Protein AF-A0A958G6L1-F1 (afdb_monomer)

Structure (mmCIF, N/CA/C/O backbone):
data_AF-A0A958G6L1-F1
#
_entry.id   AF-A0A958G6L1-F1
#
loop_
_atom_site.group_PDB
_atom_site.id
_atom_site.type_symbol
_atom_site.label_atom_id
_atom_site.label_alt_id
_atom_site.label_comp_id
_atom_site.label_asym_id
_atom_site.label_entity_id
_atom_site.label_seq_id
_atom_site.pdbx_PDB_ins_code
_atom_site.Cartn_x
_atom_site.Cartn_y
_atom_site.Cartn_z
_atom_site.occupancy
_atom_site.B_iso_or_equiv
_atom_site.auth_seq_id
_atom_site.auth_comp_id
_atom_site.auth_asym_id
_atom_site.auth_atom_id
_atom_site.pdbx_PDB_model_num
ATOM 1 N N . ALA A 1 1 ? -9.119 17.714 14.630 1.00 79.69 1 ALA A N 1
ATOM 2 C CA . ALA A 1 1 ? -9.009 16.245 14.576 1.00 79.69 1 ALA A CA 1
ATOM 3 C C . ALA A 1 1 ? -8.349 15.816 15.863 1.00 79.69 1 ALA A C 1
ATOM 5 O O . ALA A 1 1 ? -7.150 15.999 16.037 1.00 79.69 1 ALA A O 1
ATOM 6 N N . GLU A 1 2 ? -9.172 15.341 16.781 1.00 94.44 2 GLU A N 1
ATOM 7 C CA . GLU A 1 2 ? -8.821 15.117 18.180 1.00 94.44 2 GLU A CA 1
ATOM 8 C C . GLU A 1 2 ? -8.179 13.730 18.354 1.00 94.44 2 GLU A C 1
ATOM 10 O O . GLU A 1 2 ? -7.349 13.542 19.237 1.00 94.44 2 GLU A O 1
ATOM 15 N N . TYR A 1 3 ? -8.483 12.792 17.445 1.00 94.75 3 TYR A N 1
ATOM 16 C CA . TYR A 1 3 ? -7.857 11.473 17.344 1.00 94.75 3 TYR A CA 1
ATOM 17 C C . TYR A 1 3 ? -7.583 11.119 15.879 1.00 94.75 3 TYR A C 1
ATOM 19 O O . TYR A 1 3 ? -8.412 11.372 15.004 1.00 94.75 3 TYR A O 1
ATOM 27 N N . ILE A 1 4 ? -6.418 10.524 15.609 1.00 93.31 4 ILE A N 1
ATOM 28 C CA . ILE A 1 4 ? -6.004 10.087 14.271 1.00 93.31 4 ILE A CA 1
ATOM 29 C C . ILE A 1 4 ? -5.531 8.638 14.361 1.00 93.31 4 ILE A C 1
ATOM 31 O O . ILE A 1 4 ? -4.577 8.332 15.075 1.00 93.31 4 ILE A O 1
ATOM 35 N N . THR A 1 5 ? -6.164 7.750 13.596 1.00 95.38 5 THR 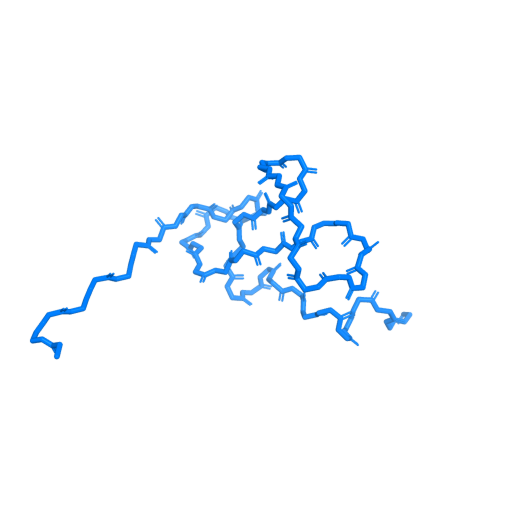A N 1
ATOM 36 C CA . THR A 1 5 ? -5.748 6.350 13.460 1.00 95.38 5 THR A CA 1
ATOM 37 C C . THR A 1 5 ? -5.406 6.070 12.005 1.00 95.38 5 THR A C 1
ATOM 39 O O . THR A 1 5 ? -6.236 6.257 11.119 1.00 95.38 5 THR A O 1
ATOM 42 N N . LYS A 1 6 ? -4.179 5.606 11.751 1.00 95.06 6 LYS A N 1
ATOM 43 C CA . LYS A 1 6 ? -3.735 5.170 10.424 1.00 95.06 6 LYS A CA 1
ATOM 44 C C . LYS A 1 6 ? -3.600 3.653 10.421 1.00 95.06 6 LYS A C 1
ATOM 46 O O . LYS A 1 6 ? -2.687 3.115 11.042 1.00 95.06 6 LYS A O 1
ATOM 51 N N . ILE A 1 7 ? -4.516 2.985 9.728 1.00 96.62 7 ILE A N 1
ATOM 52 C CA . ILE A 1 7 ? -4.472 1.532 9.560 1.00 96.62 7 ILE A CA 1
ATOM 53 C C . ILE A 1 7 ? -3.277 1.120 8.696 1.00 96.62 7 ILE A C 1
ATOM 55 O O . ILE A 1 7 ? -2.825 1.873 7.829 1.00 96.62 7 ILE A O 1
ATOM 59 N N . GLN A 1 8 ? -2.763 -0.077 8.959 1.00 97.38 8 GLN A N 1
ATOM 60 C CA . GLN A 1 8 ? -1.631 -0.667 8.252 1.00 97.38 8 GLN A CA 1
ATOM 61 C C . GLN A 1 8 ? -2.056 -1.992 7.623 1.00 97.38 8 GLN A C 1
ATOM 63 O O . GLN A 1 8 ? -2.870 -2.717 8.192 1.00 97.38 8 GLN A O 1
ATOM 68 N N . ALA A 1 9 ? -1.490 -2.296 6.459 1.00 97.69 9 ALA A N 1
ATOM 69 C CA . ALA A 1 9 ? -1.655 -3.576 5.774 1.00 97.69 9 ALA A CA 1
ATOM 70 C C . ALA A 1 9 ? -0.398 -4.450 5.955 1.00 97.69 9 ALA A C 1
ATOM 72 O O . ALA A 1 9 ? 0.510 -4.095 6.709 1.00 97.69 9 ALA A O 1
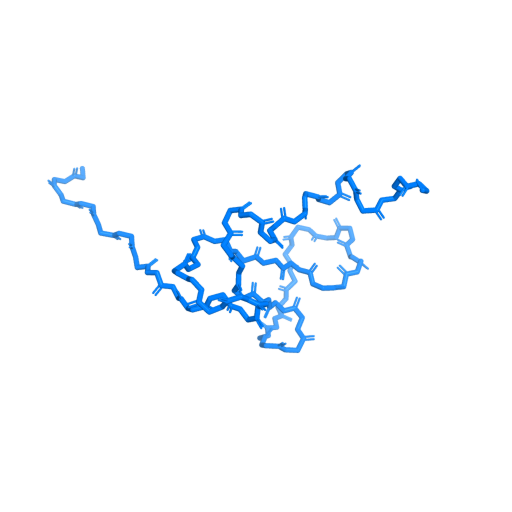ATOM 73 N N . ILE A 1 10 ? -0.320 -5.574 5.243 1.00 97.94 10 ILE A N 1
ATOM 74 C CA . ILE A 1 10 ? 0.871 -6.434 5.179 1.00 97.94 10 ILE A CA 1
ATOM 75 C C . ILE A 1 10 ? 1.575 -6.187 3.842 1.00 97.94 10 ILE A C 1
ATOM 77 O O . ILE A 1 10 ? 0.933 -6.173 2.795 1.00 97.94 10 ILE A O 1
ATOM 81 N N . CYS A 1 11 ? 2.891 -5.970 3.867 1.00 98.19 11 CYS A N 1
ATOM 82 C CA . CYS A 1 11 ? 3.685 -5.781 2.658 1.00 98.19 11 CYS A CA 1
ATOM 83 C C . CYS A 1 11 ? 3.743 -7.074 1.846 1.00 98.19 11 CYS A C 1
ATOM 85 O O . CYS A 1 11 ? 4.263 -8.077 2.336 1.00 98.19 11 CYS A O 1
ATOM 87 N N . VAL A 1 12 ? 3.311 -7.022 0.586 1.00 97.31 12 VAL A N 1
ATOM 88 C CA . VAL A 1 12 ? 3.276 -8.206 -0.291 1.00 97.31 12 VAL A CA 1
ATOM 89 C C . VAL A 1 12 ? 4.665 -8.722 -0.700 1.00 97.31 12 VAL A C 1
ATOM 91 O O . VAL A 1 12 ? 4.779 -9.838 -1.184 1.00 97.31 12 VAL A O 1
ATOM 94 N N . VAL A 1 13 ? 5.734 -7.943 -0.482 1.00 97.19 13 VAL A N 1
ATOM 95 C CA . VAL A 1 13 ? 7.121 -8.346 -0.805 1.00 97.19 13 VAL A CA 1
ATOM 96 C C . VAL A 1 13 ? 7.815 -9.042 0.351 1.00 97.19 13 VAL A C 1
ATOM 98 O O . VAL A 1 13 ? 8.530 -10.015 0.153 1.00 97.19 13 VAL A O 1
ATOM 101 N N . CYS A 1 14 ? 7.679 -8.487 1.556 1.00 97.75 14 CYS A N 1
ATOM 102 C CA . CYS A 1 14 ? 8.528 -8.855 2.689 1.00 97.75 14 CYS A CA 1
ATOM 103 C C . CYS A 1 14 ? 7.757 -9.155 3.978 1.00 97.75 14 CYS A C 1
ATOM 105 O O . CYS A 1 14 ? 8.381 -9.437 4.993 1.00 97.75 14 CYS A O 1
ATOM 107 N N . GLY A 1 15 ? 6.423 -9.059 3.979 1.00 97.56 15 GLY A N 1
ATOM 108 C CA . GLY A 1 15 ? 5.576 -9.384 5.133 1.00 97.56 15 GLY A CA 1
ATOM 109 C C . GLY A 1 15 ? 5.533 -8.337 6.256 1.00 97.56 15 GLY A C 1
ATOM 110 O O . GLY A 1 15 ? 4.700 -8.440 7.149 1.00 97.56 15 GLY A O 1
ATOM 111 N N . ASN A 1 16 ? 6.376 -7.301 6.217 1.00 97.88 16 ASN A N 1
ATOM 112 C CA . ASN A 1 16 ? 6.368 -6.223 7.216 1.00 97.88 16 ASN A CA 1
ATOM 113 C C . ASN A 1 16 ? 5.104 -5.342 7.132 1.00 97.88 16 ASN A C 1
ATOM 115 O O . ASN A 1 16 ? 4.490 -5.271 6.064 1.00 97.88 16 ASN A O 1
ATOM 119 N N . PRO A 1 17 ? 4.752 -4.585 8.191 1.00 98.12 17 PRO A N 1
ATOM 120 C CA . PRO A 1 17 ? 3.651 -3.626 8.137 1.00 98.12 17 PRO A CA 1
ATOM 121 C C . PRO A 1 17 ? 3.799 -2.625 6.981 1.00 98.12 17 PRO A C 1
ATOM 123 O O . PRO A 1 17 ? 4.832 -1.966 6.817 1.00 98.12 17 PRO A O 1
ATOM 126 N N . ALA A 1 18 ? 2.755 -2.519 6.164 1.00 98.25 18 ALA A N 1
ATOM 127 C CA . ALA A 1 18 ? 2.694 -1.662 4.991 1.00 98.25 18 ALA A CA 1
ATOM 128 C C . ALA A 1 18 ? 1.926 -0.374 5.283 1.00 98.25 18 ALA A C 1
ATOM 130 O O . ALA A 1 18 ? 0.838 -0.379 5.863 1.00 98.25 18 ALA A O 1
ATOM 131 N N . THR A 1 19 ? 2.504 0.740 4.843 1.00 97.56 19 THR A N 1
ATOM 132 C CA . THR A 1 19 ? 1.965 2.094 5.029 1.00 97.56 19 THR A CA 1
ATOM 133 C C . THR A 1 19 ? 1.787 2.849 3.711 1.00 97.56 19 THR A C 1
ATOM 135 O O . THR A 1 19 ? 1.333 3.998 3.744 1.00 97.56 19 THR A O 1
ATOM 138 N N . PHE A 1 20 ? 2.119 2.206 2.583 1.00 96.19 20 PHE A N 1
ATOM 139 C CA . PHE A 1 20 ? 2.031 2.739 1.226 1.00 96.19 20 PHE A CA 1
ATOM 140 C C . PHE A 1 20 ? 1.218 1.813 0.319 1.00 96.19 20 PHE A C 1
ATOM 142 O O . PHE A 1 20 ? 1.285 0.588 0.443 1.00 96.19 20 PHE A O 1
ATOM 149 N N . THR A 1 21 ? 0.515 2.422 -0.632 1.00 95.06 21 THR A N 1
ATOM 150 C CA . THR A 1 21 ? -0.117 1.739 -1.762 1.00 95.06 21 THR A CA 1
ATOM 151 C C . THR A 1 21 ? 0.726 2.010 -3.002 1.00 95.06 21 THR A C 1
ATOM 153 O O . THR A 1 21 ? 0.964 3.167 -3.348 1.00 95.06 21 THR A O 1
ATOM 156 N N . TYR A 1 22 ? 1.205 0.956 -3.649 1.00 95.00 22 TYR A N 1
ATOM 157 C CA . TYR A 1 22 ? 2.052 1.018 -4.835 1.00 95.00 22 TYR A CA 1
ATOM 158 C C . TYR A 1 22 ? 1.235 0.660 -6.076 1.00 95.00 22 TYR A C 1
ATOM 160 O O . TYR A 1 22 ? 0.582 -0.381 -6.090 1.00 95.00 22 TYR A O 1
ATOM 168 N N . ARG A 1 23 ? 1.257 1.517 -7.105 1.00 93.94 23 ARG A N 1
ATOM 169 C CA . ARG A 1 23 ? 0.614 1.245 -8.399 1.00 93.94 23 ARG A CA 1
ATOM 170 C C . ARG A 1 23 ? 1.566 0.420 -9.264 1.00 93.94 23 ARG A C 1
ATOM 172 O O . ARG A 1 23 ? 2.679 0.869 -9.537 1.00 93.94 23 ARG A O 1
ATOM 179 N N . THR A 1 24 ? 1.127 -0.760 -9.694 1.00 92.44 24 THR A N 1
ATOM 180 C CA . THR A 1 24 ? 1.944 -1.687 -10.496 1.00 92.44 24 THR A CA 1
ATOM 181 C C . THR A 1 24 ? 1.920 -1.372 -11.988 1.00 92.44 24 THR A C 1
ATOM 183 O O . THR A 1 24 ? 2.858 -1.727 -12.693 1.00 92.44 24 THR A O 1
ATOM 186 N N . ILE A 1 25 ? 0.887 -0.674 -12.460 1.00 91.69 25 ILE A N 1
ATOM 187 C CA . ILE A 1 25 ? 0.764 -0.227 -13.850 1.00 91.69 25 ILE A CA 1
ATOM 188 C C . ILE A 1 25 ? 1.376 1.162 -14.063 1.00 91.69 25 ILE A C 1
ATOM 190 O O . ILE A 1 25 ? 1.426 2.001 -13.153 1.00 91.69 25 ILE A O 1
ATOM 194 N N . GLU A 1 26 ? 1.809 1.422 -15.291 1.00 90.00 26 GLU A N 1
ATOM 195 C CA . GLU A 1 26 ? 2.187 2.755 -15.749 1.00 90.00 26 GLU A CA 1
ATOM 196 C C . GLU A 1 26 ? 0.968 3.438 -16.353 1.00 90.00 26 GLU A C 1
ATOM 198 O O . GLU A 1 26 ? 0.503 3.086 -17.431 1.00 90.00 26 GLU A O 1
ATOM 203 N N . ASP A 1 27 ? 0.430 4.400 -15.612 1.00 88.81 27 ASP A N 1
ATOM 204 C CA . ASP A 1 27 ? -0.701 5.203 -16.047 1.00 88.81 27 ASP A CA 1
ATOM 205 C C . ASP A 1 27 ? -0.478 6.649 -15.574 1.00 88.81 27 ASP A C 1
ATOM 207 O O . ASP A 1 27 ? -0.272 6.853 -14.366 1.00 88.81 27 ASP A O 1
ATOM 211 N N . PRO A 1 28 ? -0.466 7.639 -16.490 1.00 87.81 28 PRO A N 1
ATOM 212 C CA . PRO A 1 28 ? -0.229 9.041 -16.159 1.00 87.81 28 PRO A CA 1
ATOM 213 C C . PRO A 1 28 ? -1.416 9.698 -15.437 1.00 87.81 28 PRO A C 1
ATOM 215 O O . PRO A 1 28 ? -1.265 10.789 -14.879 1.00 87.81 28 PRO A O 1
ATOM 218 N N . GLU A 1 29 ? -2.595 9.073 -15.425 1.00 92.94 29 GLU A N 1
ATOM 219 C CA . GLU A 1 29 ? -3.774 9.621 -14.773 1.00 92.94 29 GLU A CA 1
ATOM 220 C C . GLU A 1 29 ? -3.662 9.565 -13.250 1.00 92.94 29 GLU A C 1
ATOM 222 O O . GLU A 1 29 ? -3.284 8.569 -12.617 1.00 92.94 29 GLU A O 1
ATOM 227 N N . ARG A 1 30 ? -4.080 10.661 -12.615 1.00 89.88 30 ARG A N 1
ATOM 228 C CA . ARG A 1 30 ? -4.102 10.761 -11.155 1.00 89.88 30 ARG A CA 1
ATOM 229 C C . ARG A 1 30 ? -5.077 9.763 -10.525 1.00 89.88 30 ARG A C 1
ATOM 231 O O . ARG A 1 30 ? -4.798 9.254 -9.441 1.00 89.88 30 ARG A O 1
ATOM 238 N N . VAL A 1 31 ? -6.213 9.503 -11.167 1.00 93.00 31 VAL A N 1
ATOM 239 C CA . VAL A 1 31 ? -7.296 8.687 -10.609 1.00 93.00 31 VAL A CA 1
ATOM 240 C C . VAL A 1 31 ? -7.510 7.474 -11.497 1.00 93.00 31 VAL A C 1
ATOM 242 O O . VAL A 1 31 ? -8.017 7.608 -12.597 1.00 93.00 31 VAL A O 1
ATOM 245 N N . VAL A 1 32 ? -7.160 6.295 -10.987 1.00 93.88 32 VAL A N 1
ATOM 246 C CA . VAL A 1 32 ? -7.378 5.016 -11.674 1.00 93.88 32 VAL A CA 1
ATOM 247 C C . VAL A 1 32 ? -8.040 4.056 -10.696 1.00 93.88 32 VAL A C 1
ATOM 249 O O . VAL A 1 32 ? -7.537 3.864 -9.584 1.00 93.88 32 VAL A O 1
ATOM 252 N N . ILE A 1 33 ? -9.170 3.476 -11.096 1.00 93.69 33 ILE A N 1
ATOM 253 C CA . ILE A 1 33 ? -9.957 2.559 -10.266 1.00 93.69 33 ILE A CA 1
ATOM 254 C C . ILE A 1 33 ? -9.448 1.132 -10.467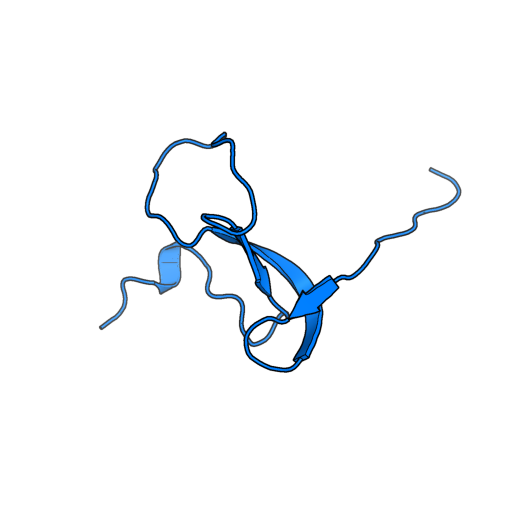 1.00 93.69 33 ILE A C 1
ATOM 256 O O . ILE A 1 33 ? -9.327 0.656 -11.591 1.00 93.69 33 ILE A O 1
ATOM 260 N N . GLY A 1 34 ? -9.201 0.433 -9.366 1.00 93.62 34 GLY A N 1
ATOM 261 C CA . GLY A 1 34 ? -8.877 -0.988 -9.361 1.00 93.62 34 GLY A CA 1
ATOM 262 C C . GLY A 1 34 ? -8.531 -1.471 -7.959 1.00 93.62 34 GLY A C 1
ATOM 263 O O . GLY A 1 34 ? -8.633 -0.709 -6.995 1.00 93.62 34 GLY A O 1
ATOM 264 N N . ALA A 1 35 ? -8.161 -2.742 -7.849 1.00 93.62 35 ALA A N 1
ATOM 265 C CA . ALA A 1 35 ? -7.904 -3.420 -6.583 1.00 93.62 35 ALA A CA 1
ATOM 266 C C . ALA A 1 35 ? -6.499 -4.047 -6.605 1.00 93.62 35 ALA A C 1
ATOM 268 O O . ALA A 1 35 ? -5.558 -3.449 -7.126 1.00 93.62 35 ALA A O 1
ATOM 269 N N . GLU A 1 36 ?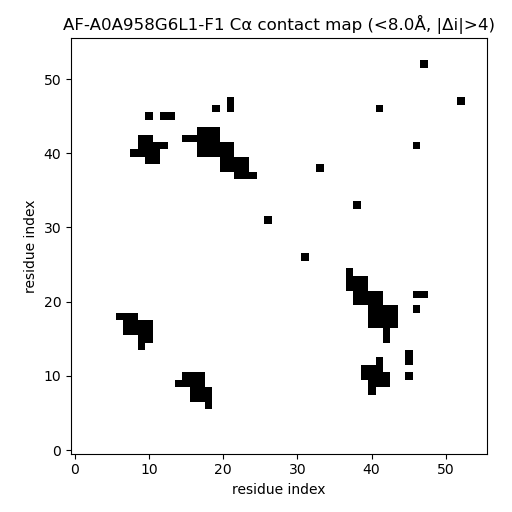 -6.362 -5.258 -6.066 1.00 90.75 36 GLU A N 1
ATOM 270 C CA . GLU A 1 36 ? -5.115 -6.036 -6.014 1.00 90.75 36 GLU A CA 1
ATOM 271 C C . GLU A 1 36 ? -4.461 -6.279 -7.382 1.00 90.75 36 GLU A C 1
ATOM 273 O O . GLU A 1 36 ? -3.263 -6.521 -7.465 1.00 90.75 36 GLU A O 1
ATOM 278 N N . ASN A 1 37 ? -5.227 -6.163 -8.468 1.00 91.62 37 ASN A N 1
ATOM 279 C CA . ASN A 1 37 ? -4.725 -6.312 -9.829 1.00 91.62 37 ASN A CA 1
ATOM 280 C C . ASN A 1 37 ? -3.831 -5.146 -10.291 1.00 91.62 37 ASN A C 1
ATOM 282 O O . ASN A 1 37 ? -3.057 -5.326 -11.228 1.00 91.62 37 ASN A O 1
ATOM 286 N N . ILE A 1 38 ? -3.947 -3.960 -9.680 1.00 95.44 38 ILE A N 1
ATOM 287 C CA . ILE A 1 38 ? -3.174 -2.764 -10.071 1.00 95.44 38 ILE A CA 1
ATOM 288 C C . ILE A 1 38 ? -2.560 -2.000 -8.888 1.00 95.44 38 ILE A C 1
ATOM 290 O O . ILE A 1 38 ? -1.767 -1.076 -9.096 1.00 95.44 38 ILE A O 1
ATOM 294 N N . TYR A 1 39 ? -2.925 -2.361 -7.655 1.00 95.75 39 TYR A N 1
ATOM 295 C CA . TYR A 1 39 ? -2.439 -1.744 -6.429 1.00 95.75 39 TYR A CA 1
ATOM 296 C C . TYR A 1 39 ? -1.971 -2.791 -5.423 1.00 95.75 39 TYR A C 1
ATOM 298 O O . TYR A 1 39 ? -2.691 -3.730 -5.096 1.00 95.75 39 TYR A O 1
ATOM 306 N N . GLU A 1 40 ? -0.797 -2.562 -4.845 1.00 96.69 40 GLU A N 1
ATOM 307 C CA . GLU A 1 40 ? -0.198 -3.443 -3.847 1.00 96.69 40 GLU A CA 1
ATOM 308 C C . GLU A 1 40 ? 0.145 -2.697 -2.557 1.00 96.69 40 GLU A C 1
ATOM 310 O O . GLU A 1 40 ? 0.613 -1.556 -2.573 1.00 96.69 40 GLU A O 1
ATOM 315 N N . ALA A 1 41 ? -0.020 -3.364 -1.415 1.00 97.75 41 ALA A N 1
ATOM 316 C CA . ALA A 1 41 ? 0.445 -2.851 -0.133 1.00 97.75 41 ALA A CA 1
ATOM 317 C C . ALA A 1 41 ? 1.966 -3.031 -0.011 1.00 97.75 41 ALA A C 1
ATOM 319 O O . ALA A 1 41 ? 2.476 -4.155 -0.043 1.00 97.75 41 ALA A O 1
ATOM 320 N N . ARG A 1 42 ? 2.707 -1.931 0.164 1.00 97.31 42 ARG A N 1
ATOM 321 C CA . ARG A 1 42 ? 4.172 -1.941 0.307 1.00 97.31 42 ARG A CA 1
ATOM 322 C C . ARG A 1 42 ? 4.611 -1.240 1.595 1.00 97.31 42 ARG A C 1
ATOM 324 O O . ARG A 1 42 ? 4.037 -0.238 2.029 1.00 97.31 42 ARG A O 1
ATOM 331 N N . CYS A 1 43 ? 5.640 -1.787 2.238 1.00 97.88 43 CYS A N 1
ATOM 332 C CA . CYS A 1 43 ? 6.330 -1.110 3.334 1.00 97.88 43 CYS A CA 1
ATOM 333 C C . CYS A 1 43 ? 7.298 -0.054 2.784 1.00 97.88 43 CYS A C 1
ATOM 335 O O . CYS A 1 43 ? 7.599 -0.036 1.592 1.00 97.88 43 CYS A O 1
ATOM 337 N N . ARG A 1 44 ? 7.829 0.800 3.666 1.00 95.75 44 ARG A N 1
ATOM 338 C CA . ARG A 1 44 ? 8.759 1.878 3.291 1.00 95.75 44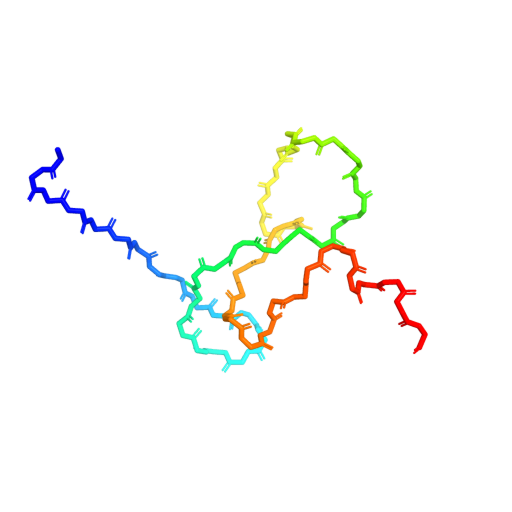 ARG A CA 1
ATOM 339 C C . ARG A 1 44 ? 9.986 1.386 2.516 1.00 95.75 44 ARG A C 1
ATOM 341 O O . ARG A 1 44 ? 10.447 2.086 1.631 1.00 95.75 44 ARG A O 1
ATOM 348 N N . ASN A 1 45 ? 10.488 0.195 2.839 1.00 96.00 45 ASN A N 1
ATOM 349 C CA . ASN A 1 45 ? 11.699 -0.352 2.223 1.00 96.00 45 ASN A CA 1
ATOM 350 C C . ASN A 1 45 ? 11.438 -0.978 0.845 1.00 96.00 45 ASN A C 1
ATOM 352 O O . ASN A 1 45 ? 12.366 -1.134 0.066 1.00 96.00 45 ASN A O 1
ATOM 356 N N . CYS A 1 46 ? 10.195 -1.379 0.562 1.00 96.31 46 CYS A N 1
ATOM 357 C CA . CYS A 1 46 ? 9.814 -2.052 -0.684 1.00 96.31 46 CYS A CA 1
ATOM 358 C C . CYS A 1 46 ? 9.004 -1.148 -1.626 1.00 96.31 46 CYS A C 1
ATOM 360 O O . CYS A 1 46 ? 8.542 -1.616 -2.669 1.00 96.31 46 CYS A O 1
ATOM 362 N N . PHE A 1 47 ? 8.759 0.102 -1.229 1.00 95.81 47 PHE A N 1
ATOM 363 C CA . PHE A 1 47 ? 8.085 1.101 -2.043 1.00 95.81 47 PHE A CA 1
ATOM 364 C C . PHE A 1 47 ? 9.115 1.810 -2.921 1.00 95.81 47 PHE A C 1
ATOM 366 O O . PHE A 1 47 ? 10.048 2.414 -2.400 1.00 95.81 47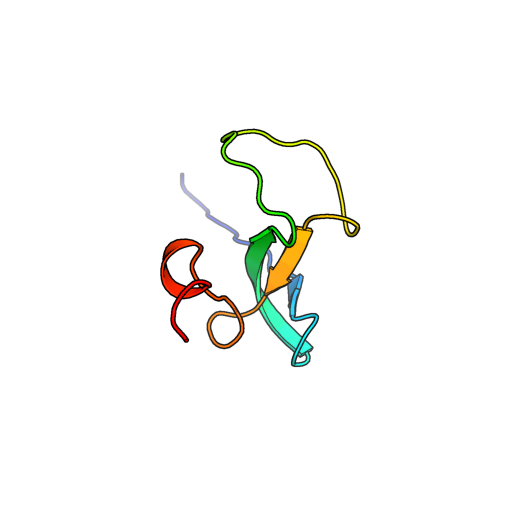 PHE A O 1
ATOM 373 N N . ILE A 1 48 ? 8.916 1.750 -4.236 1.00 93.69 48 ILE A N 1
ATOM 374 C CA . ILE A 1 48 ? 9.747 2.452 -5.215 1.00 93.69 48 ILE A CA 1
ATOM 375 C C . ILE A 1 48 ? 8.932 3.644 -5.733 1.00 93.69 48 ILE A C 1
ATOM 377 O O . ILE A 1 48 ? 7.833 3.443 -6.256 1.00 93.69 48 ILE A O 1
ATOM 381 N N . PRO A 1 49 ? 9.397 4.890 -5.570 1.00 87.50 49 PRO A N 1
ATOM 382 C CA . PRO A 1 49 ? 8.709 6.052 -6.113 1.00 87.50 49 PRO A CA 1
ATOM 383 C C . PRO A 1 49 ? 8.611 5.983 -7.644 1.00 87.50 49 PRO A C 1
ATOM 385 O O . PRO A 1 49 ? 9.552 5.523 -8.288 1.00 87.50 49 PRO A O 1
ATOM 388 N N . PRO A 1 50 ? 7.532 6.498 -8.263 1.00 79.25 50 PRO A N 1
ATOM 389 C CA . PRO A 1 50 ? 7.367 6.442 -9.712 1.00 79.25 50 PRO A CA 1
ATOM 390 C C . PRO A 1 50 ? 8.551 6.972 -10.533 1.00 79.25 50 PRO A C 1
ATOM 392 O O . PRO A 1 50 ? 8.831 6.400 -11.578 1.00 79.25 50 PRO A O 1
ATOM 395 N N . GLY A 1 51 ? 9.258 8.001 -10.049 1.00 77.69 51 GLY A N 1
ATOM 396 C CA . GLY A 1 51 ? 10.429 8.588 -10.720 1.00 77.69 51 GLY A CA 1
ATOM 397 C C . GLY A 1 51 ? 11.746 7.817 -10.557 1.00 77.69 51 GLY A C 1
ATOM 398 O O . GLY A 1 51 ? 12.738 8.182 -11.176 1.00 77.69 51 GLY A O 1
ATOM 399 N N . GLU A 1 52 ? 11.775 6.763 -9.739 1.00 76.88 52 GLU A N 1
ATOM 400 C CA . GLU A 1 52 ? 12.949 5.894 -9.543 1.00 76.88 52 GLU A CA 1
ATOM 401 C C . GLU A 1 52 ? 12.788 4.534 -10.247 1.00 76.88 52 GLU A C 1
ATOM 403 O O . GLU A 1 52 ? 13.709 3.724 -10.235 1.00 76.88 52 GLU A O 1
ATOM 408 N N . ARG A 1 53 ? 11.637 4.276 -10.892 1.00 68.38 53 ARG A N 1
ATOM 409 C CA . ARG A 1 53 ? 11.359 3.023 -11.625 1.00 68.38 53 ARG A CA 1
ATOM 410 C C . ARG A 1 53 ? 12.099 2.911 -12.965 1.00 68.38 53 ARG A C 1
ATOM 412 O O . ARG A 1 53 ? 12.214 1.811 -13.487 1.00 68.38 53 ARG A O 1
ATOM 419 N N . GLU A 1 54 ? 12.583 4.031 -13.505 1.00 60.97 54 GLU A N 1
ATOM 420 C CA . GLU A 1 54 ? 13.185 4.139 -14.846 1.00 60.97 54 GLU A CA 1
ATOM 421 C C . GLU A 1 54 ? 14.723 4.228 -14.838 1.00 60.97 54 GLU A C 1
ATOM 423 O O . GLU A 1 54 ? 15.329 4.468 -15.882 1.00 60.97 54 GLU A O 1
ATOM 428 N N . GLN A 1 55 ? 15.385 4.064 -13.687 1.00 51.12 55 GLN A N 1
ATOM 429 C CA . GLN A 1 55 ? 16.851 4.088 -13.650 1.00 51.12 55 GLN A CA 1
ATOM 430 C C . GLN A 1 55 ? 17.420 2.698 -13.997 1.00 51.12 55 GLN A C 1
ATOM 432 O O . GLN A 1 55 ? 16.963 1.714 -13.414 1.00 51.12 55 GLN A O 1
ATOM 437 N N . PRO A 1 56 ? 18.362 2.611 -14.957 1.00 55.06 56 PRO A N 1
ATOM 438 C CA . PRO A 1 56 ? 18.943 1.350 -15.418 1.00 55.06 56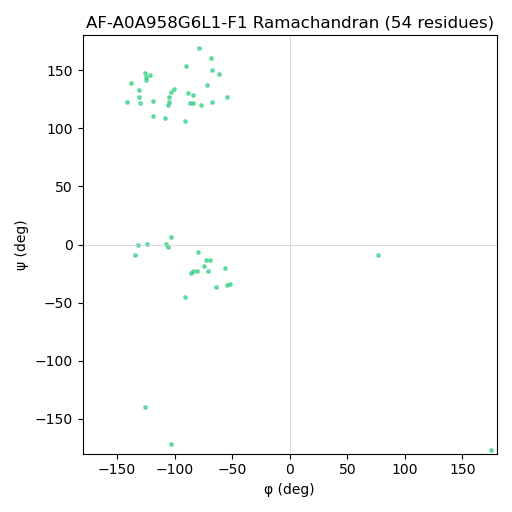 PRO A CA 1
ATOM 439 C C . PRO A 1 56 ? 19.809 0.652 -14.363 1.00 55.06 56 PRO A C 1
ATOM 441 O O . PRO A 1 56 ? 20.389 1.352 -13.499 1.00 55.06 56 PRO A O 1
#

Mean predicted aligned error: 4.41 Å

Sequence (56 aa):
AEYITKIQAICVVCGNPATFTYRTIEDPERVVIGAENIYEARCRNCFIPPGEREQP

Solvent-accessible surface area (backbone atoms only — not comparable to full-atom values): 389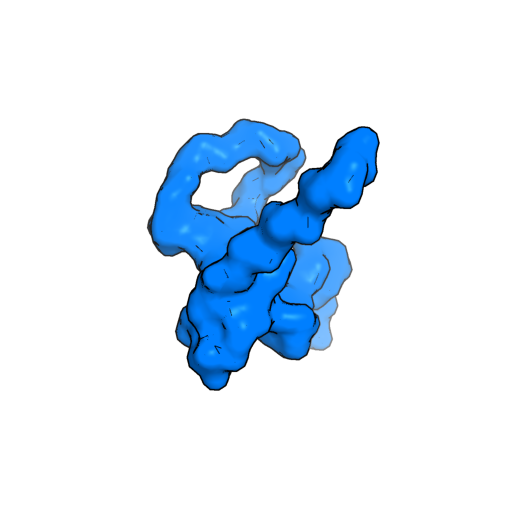9 Å² total; per-residue (Å²): 131,95,76,88,85,84,86,68,49,57,9,80,87,74,66,46,73,8,81,42,79,42,68,77,64,94,68,94,63,92,79,79,90,79,50,80,91,42,39,42,42,21,20,85,90,72,55,77,57,83,89,63,72,78,67,131

Radius of gyration: 13.1 Å; Cα contacts (8 Å, |Δi|>4): 65; chains: 1; bounding box: 29×26×34 Å

Secondary structure (DSSP, 8-state):
--------EE-TTT-SEE-EEEE-S----S----STTTEEEE-TTT---GGGTT--

pLDDT: mean 91.09, std 10.38, range [51.12, 98.25]

Foldseek 3Di:
DPDDDQDWDAFPPPRDTFRDKAFPDDDPDPDDDDDPVGIGGHHPVGHDPPVRPPDD

Nearest PDB structures (foldseek):
  1w4r-assembly2_E  TM=9.389E-01  e=2.824E-03  Homo sapiens
  1w4r-assembly2_H  TM=9.420E-01  e=3.962E-03  Homo sapiens
  1w4r-assembly1_A  TM=9.398E-01  e=3.962E-03  Homo sapiens
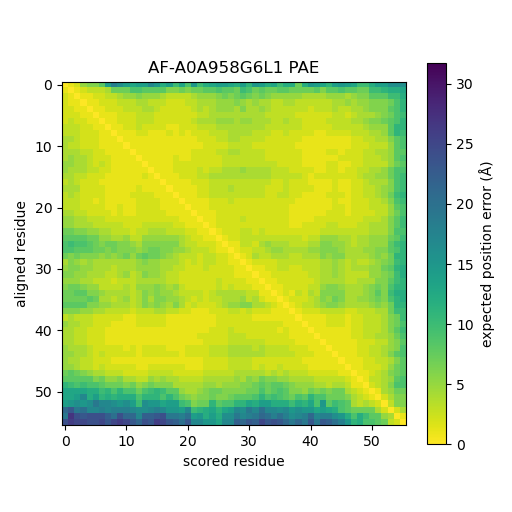  1xbt-assembly2_G  TM=9.426E-01  e=4.240E-03  Homo sapiens
  1w4r-assembly1_B  TM=9.405E-01  e=4.240E-03  Homo sapiens